Protein AF-A0A0F9EC89-F1 (afdb_monomer_lite)

Structure (mmCIF, N/CA/C/O backbone):
data_AF-A0A0F9EC89-F1
#
_entry.id   AF-A0A0F9EC89-F1
#
loop_
_atom_site.group_PDB
_atom_site.id
_atom_site.type_symbol
_atom_site.label_atom_id
_atom_site.label_alt_id
_atom_site.label_comp_id
_atom_site.label_asym_id
_atom_site.label_entity_id
_atom_site.label_seq_id
_atom_site.pdbx_PDB_ins_code
_atom_site.Cartn_x
_atom_site.Cartn_y
_atom_site.Cartn_z
_atom_site.occupancy
_atom_site.B_iso_or_equiv
_atom_site.auth_seq_id
_atom_site.auth_comp_id
_atom_site.auth_asym_id
_atom_site.auth_atom_id
_atom_site.pdbx_PDB_model_num
ATOM 1 N N . MET A 1 1 ? 6.639 6.559 6.205 1.00 92.88 1 MET A N 1
ATOM 2 C CA . MET A 1 1 ? 7.145 5.181 6.414 1.00 92.88 1 MET A CA 1
ATOM 3 C C . MET A 1 1 ? 7.849 4.674 5.158 1.00 92.88 1 MET A C 1
ATOM 5 O O . MET A 1 1 ? 7.564 5.193 4.088 1.00 92.88 1 MET A O 1
ATOM 9 N N . LYS A 1 2 ? 8.706 3.643 5.237 1.00 95.12 2 LYS A N 1
ATOM 10 C CA . LYS A 1 2 ? 9.367 3.054 4.054 1.00 95.12 2 LYS A CA 1
ATOM 11 C C . LYS A 1 2 ? 8.612 1.851 3.493 1.00 95.12 2 LYS A C 1
ATOM 13 O O . LYS A 1 2 ? 8.288 0.926 4.242 1.00 95.12 2 LYS A O 1
ATOM 18 N N . LEU A 1 3 ? 8.391 1.860 2.179 1.00 97.25 3 LEU A N 1
ATOM 19 C CA . LEU A 1 3 ? 7.767 0.760 1.438 1.00 97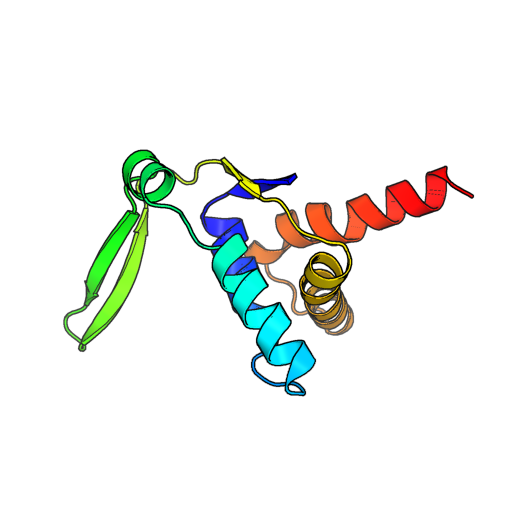.25 3 LEU A CA 1
ATOM 20 C C . LEU A 1 3 ? 8.628 0.344 0.245 1.00 97.25 3 LEU A C 1
ATOM 22 O O . LEU A 1 3 ? 9.207 1.216 -0.417 1.00 97.25 3 LEU A O 1
ATOM 26 N N . THR A 1 4 ? 8.676 -0.960 -0.031 1.00 97.25 4 THR A N 1
ATOM 27 C CA . THR A 1 4 ? 9.274 -1.526 -1.249 1.00 97.25 4 THR A CA 1
ATOM 28 C C . THR A 1 4 ? 8.390 -1.279 -2.477 1.00 97.25 4 THR A C 1
ATOM 30 O O . THR A 1 4 ? 7.236 -0.855 -2.361 1.00 97.25 4 THR A O 1
ATOM 33 N N . VAL A 1 5 ? 8.921 -1.545 -3.674 1.00 95.88 5 VAL A N 1
ATOM 34 C CA . VAL A 1 5 ? 8.140 -1.510 -4.924 1.00 95.88 5 VAL A CA 1
ATOM 35 C C . VAL A 1 5 ? 6.975 -2.501 -4.859 1.00 95.88 5 VAL A C 1
ATOM 37 O O . VAL A 1 5 ? 5.841 -2.133 -5.153 1.00 95.88 5 VAL A O 1
ATOM 40 N N . GLU A 1 6 ? 7.247 -3.727 -4.423 1.00 95.06 6 GLU A N 1
ATOM 41 C CA . GLU A 1 6 ? 6.248 -4.786 -4.280 1.00 95.06 6 GLU A CA 1
ATOM 42 C C . GLU A 1 6 ? 5.158 -4.419 -3.267 1.00 95.06 6 GLU A C 1
ATOM 44 O O . GLU A 1 6 ? 3.974 -4.494 -3.581 1.00 95.06 6 GLU A O 1
ATOM 49 N N . GLU A 1 7 ? 5.539 -3.919 -2.090 1.00 97.38 7 GLU A N 1
ATOM 50 C CA . GLU A 1 7 ? 4.584 -3.486 -1.067 1.00 97.38 7 GLU A CA 1
ATOM 51 C C . GLU A 1 7 ? 3.661 -2.377 -1.577 1.00 97.38 7 GLU A C 1
ATOM 53 O O . GLU A 1 7 ? 2.466 -2.389 -1.291 1.00 97.38 7 GLU A O 1
ATOM 58 N N . ARG A 1 8 ? 4.185 -1.424 -2.359 1.00 96.56 8 ARG A N 1
ATOM 59 C CA . ARG A 1 8 ? 3.369 -0.362 -2.967 1.00 96.56 8 ARG A CA 1
ATOM 60 C C . ARG A 1 8 ? 2.363 -0.930 -3.967 1.00 96.56 8 ARG A C 1
ATOM 62 O O . ARG A 1 8 ? 1.220 -0.482 -3.975 1.00 96.56 8 ARG A O 1
ATOM 69 N N . ILE A 1 9 ? 2.762 -1.906 -4.784 1.00 94.38 9 ILE A N 1
ATOM 70 C CA . ILE A 1 9 ? 1.865 -2.565 -5.746 1.00 94.38 9 ILE A CA 1
ATOM 71 C C . ILE A 1 9 ? 0.751 -3.304 -5.006 1.00 94.38 9 ILE A C 1
ATOM 73 O O . ILE A 1 9 ? -0.420 -3.020 -5.250 1.00 94.38 9 ILE A O 1
ATOM 77 N N . VAL A 1 10 ? 1.098 -4.160 -4.042 1.00 96.75 10 VAL A N 1
ATOM 78 C CA . VAL A 1 10 ? 0.108 -4.914 -3.257 1.00 96.75 10 VAL A CA 1
ATOM 79 C C . VAL A 1 10 ? -0.820 -3.957 -2.498 1.00 96.75 10 VAL A C 1
ATOM 81 O O . VAL A 1 10 ? -2.035 -4.147 -2.489 1.00 96.75 10 VAL A O 1
ATOM 84 N N . ALA A 1 11 ? -0.288 -2.867 -1.931 1.00 97.44 11 ALA A N 1
ATOM 85 C CA . ALA A 1 11 ? -1.101 -1.850 -1.267 1.00 97.44 11 ALA A CA 1
ATOM 86 C C . ALA A 1 11 ? -2.107 -1.200 -2.230 1.00 97.44 11 ALA A C 1
ATOM 88 O O . ALA A 1 11 ? -3.248 -0.984 -1.840 1.00 97.44 11 ALA A O 1
ATOM 89 N N . ILE A 1 12 ? -1.714 -0.915 -3.479 1.00 96.19 12 ILE A N 1
ATOM 90 C CA . ILE A 1 12 ? -2.590 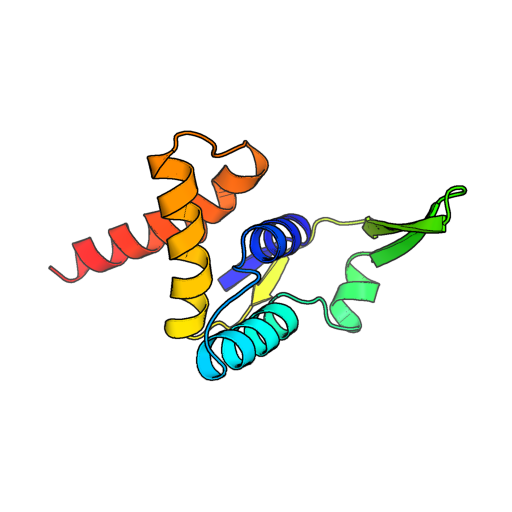-0.355 -4.525 1.00 96.19 12 ILE A CA 1
ATOM 91 C C . ILE A 1 12 ? -3.681 -1.349 -4.956 1.00 96.19 12 ILE A C 1
ATOM 93 O O . ILE A 1 12 ? -4.798 -0.921 -5.276 1.00 96.19 12 ILE A O 1
ATOM 97 N N . GLU A 1 13 ? -3.368 -2.645 -4.993 1.00 94.56 13 GLU A N 1
ATOM 98 C CA . GLU A 1 13 ? -4.281 -3.716 -5.415 1.00 94.56 13 GLU A CA 1
ATOM 99 C C . GLU A 1 13 ? -5.436 -3.931 -4.437 1.00 94.56 13 GLU A C 1
ATOM 101 O O . GLU A 1 13 ? -6.568 -4.157 -4.869 1.00 94.56 13 GLU A O 1
ATOM 106 N N . ILE A 1 14 ? -5.171 -3.801 -3.135 1.00 96.75 14 ILE A N 1
ATOM 107 C CA . ILE A 1 14 ? -6.189 -3.967 -2.089 1.00 96.75 14 ILE A CA 1
ATOM 108 C C . ILE A 1 14 ? -7.045 -2.715 -1.865 1.00 96.75 14 ILE A C 1
ATOM 110 O O . ILE A 1 14 ? -8.027 -2.775 -1.122 1.00 96.75 14 ILE A O 1
ATOM 114 N N . LEU A 1 15 ? -6.690 -1.574 -2.471 1.00 96.88 15 LEU A N 1
ATOM 115 C CA . LEU A 1 15 ? -7.467 -0.348 -2.304 1.00 96.88 15 LEU A CA 1
ATOM 116 C C . LEU A 1 15 ? -8.892 -0.520 -2.851 1.00 96.88 15 LEU A C 1
ATOM 118 O O . LEU A 1 15 ? -9.069 -1.091 -3.935 1.00 96.88 15 LEU A O 1
ATOM 122 N N . PRO A 1 16 ? -9.898 0.078 -2.187 1.00 94.62 16 PRO A N 1
ATOM 123 C CA . PRO A 1 16 ? -11.250 0.146 -2.719 1.00 94.62 16 PRO A CA 1
ATOM 124 C C . PRO A 1 16 ? -11.282 0.694 -4.153 1.00 94.62 16 PRO A C 1
ATOM 126 O O . PRO A 1 16 ? -10.520 1.594 -4.536 1.00 94.62 16 PRO A O 1
ATOM 129 N N . LYS A 1 17 ? -12.178 0.125 -4.963 1.00 93.69 17 LYS A N 1
ATOM 130 C CA . LYS A 1 17 ? -12.422 0.546 -6.353 1.00 93.69 17 LYS A CA 1
ATOM 131 C C . LYS A 1 17 ? -13.615 1.494 -6.479 1.00 93.69 17 LYS A C 1
ATOM 133 O O . LYS A 1 17 ? -13.781 2.129 -7.514 1.00 93.69 17 LYS A O 1
ATOM 138 N N . GLU A 1 18 ? -14.414 1.594 -5.425 1.00 94.38 18 GLU A N 1
ATOM 139 C CA . GLU A 1 18 ? -15.648 2.367 -5.355 1.00 94.38 18 GLU A CA 1
ATOM 140 C C . GLU A 1 18 ? -15.733 3.118 -4.023 1.00 94.38 18 GLU A C 1
ATOM 142 O O . GLU A 1 18 ? -15.033 2.795 -3.061 1.00 94.38 18 GLU A O 1
ATOM 147 N N . GLY A 1 19 ? -16.565 4.153 -3.991 1.00 94.25 19 GLY A N 1
ATOM 148 C CA . GLY A 1 19 ? -16.759 5.027 -2.842 1.00 94.25 19 GLY A CA 1
ATOM 149 C C . GLY A 1 19 ? -17.509 6.290 -3.251 1.00 94.25 19 GLY A C 1
ATOM 150 O O . GLY A 1 19 ? -17.784 6.507 -4.434 1.00 94.25 19 GLY A O 1
ATOM 151 N N . ASP A 1 20 ? -17.835 7.136 -2.277 1.00 97.56 20 ASP A N 1
ATOM 152 C CA . ASP A 1 20 ? -18.358 8.468 -2.573 1.00 97.56 20 ASP A CA 1
ATOM 153 C C . ASP A 1 20 ? -17.284 9.374 -3.211 1.00 97.56 20 ASP A C 1
ATOM 155 O O . ASP A 1 20 ? -16.102 9.031 -3.302 1.00 97.56 20 ASP A O 1
ATOM 159 N N . PHE A 1 21 ? -17.691 10.556 -3.681 1.00 97.38 21 PHE A N 1
ATOM 160 C CA . PHE A 1 21 ? -16.783 11.481 -4.366 1.00 97.38 21 PHE A CA 1
ATOM 161 C C . PHE A 1 21 ? -15.557 11.859 -3.518 1.00 97.38 21 PHE A C 1
ATOM 163 O O . PHE A 1 21 ? -14.447 11.961 -4.047 1.00 97.38 21 PHE A O 1
ATOM 170 N N . LEU A 1 22 ? -15.744 12.055 -2.209 1.00 96.06 22 LEU A N 1
ATOM 171 C CA . LEU A 1 22 ? -14.654 12.407 -1.303 1.00 96.06 22 LEU A CA 1
ATOM 172 C C . LEU A 1 22 ? -13.661 11.247 -1.177 1.00 96.06 22 LEU A C 1
ATOM 174 O O . LEU A 1 22 ? -12.460 11.446 -1.355 1.00 96.06 22 LEU A O 1
ATOM 178 N N . THR A 1 23 ? -14.164 10.034 -0.964 1.00 94.88 23 THR A N 1
ATOM 179 C CA . THR A 1 23 ? -13.375 8.801 -0.883 1.00 94.88 23 THR A CA 1
ATOM 180 C C . THR A 1 23 ? -12.584 8.572 -2.166 1.00 94.88 23 THR A C 1
ATOM 182 O O . THR A 1 23 ? -11.380 8.333 -2.112 1.00 94.88 23 THR A O 1
ATOM 185 N N . LEU A 1 24 ? -13.214 8.720 -3.335 1.00 97.00 24 LEU A N 1
ATOM 186 C CA . LEU A 1 24 ? -12.541 8.582 -4.629 1.00 97.00 24 LEU A CA 1
ATOM 187 C C . LEU A 1 24 ? -11.431 9.625 -4.827 1.00 97.00 24 LEU A C 1
ATOM 189 O O . LEU A 1 24 ? -10.386 9.307 -5.400 1.00 97.00 24 LEU A O 1
ATOM 193 N N . LYS A 1 25 ? -11.610 10.853 -4.323 1.00 96.88 25 LYS A N 1
ATOM 194 C CA . LYS A 1 25 ? -10.564 11.882 -4.360 1.00 96.88 25 LYS A CA 1
ATOM 195 C C . LYS A 1 25 ? -9.366 11.495 -3.487 1.00 96.88 25 LYS A C 1
ATOM 197 O O . LYS A 1 25 ? -8.236 11.578 -3.964 1.00 96.88 25 LYS A O 1
ATOM 202 N N . ILE A 1 26 ? -9.607 11.016 -2.265 1.00 96.38 26 ILE A N 1
ATOM 203 C CA . ILE A 1 26 ? -8.540 10.556 -1.359 1.00 96.38 26 ILE A CA 1
ATOM 204 C C . ILE A 1 26 ? -7.836 9.326 -1.947 1.00 96.38 26 ILE A C 1
ATOM 206 O O . ILE A 1 26 ? -6.608 9.269 -1.951 1.00 96.38 26 ILE A O 1
ATOM 210 N N . LEU A 1 27 ? -8.583 8.374 -2.520 1.00 96.69 27 LEU A N 1
ATOM 211 C CA . LEU A 1 27 ? -8.026 7.198 -3.197 1.00 96.69 27 LEU A CA 1
ATOM 212 C C . LEU A 1 27 ? -7.123 7.581 -4.369 1.00 96.69 27 LEU A C 1
ATOM 214 O O . LEU A 1 27 ? -6.081 6.957 -4.558 1.00 96.69 27 LEU A O 1
ATOM 218 N N . ARG A 1 28 ? -7.487 8.607 -5.149 1.00 96.06 28 ARG A N 1
ATOM 219 C CA . ARG A 1 28 ? -6.627 9.115 -6.225 1.00 96.06 28 ARG A CA 1
ATOM 220 C C . ARG A 1 28 ? -5.302 9.632 -5.668 1.00 96.06 28 ARG A C 1
ATOM 222 O O . ARG A 1 28 ? -4.250 9.214 -6.138 1.00 96.06 28 ARG A O 1
ATOM 229 N N . GLU A 1 29 ? -5.350 10.473 -4.639 1.00 96.19 29 GLU A N 1
ATOM 230 C CA . GLU A 1 29 ? -4.138 10.997 -4.001 1.00 96.19 29 GLU A CA 1
ATOM 231 C C . GLU A 1 29 ? -3.297 9.897 -3.338 1.00 96.19 29 GLU A C 1
ATOM 233 O O . GLU A 1 29 ? -2.072 9.973 -3.323 1.00 96.19 29 GLU A O 1
ATOM 238 N N . LEU A 1 30 ? -3.940 8.868 -2.783 1.00 97.44 30 LEU A N 1
ATOM 239 C CA . LEU A 1 30 ? -3.262 7.712 -2.209 1.00 97.44 30 LEU A CA 1
ATOM 240 C C . LEU A 1 30 ? -2.540 6.895 -3.286 1.00 97.44 30 LEU A C 1
ATOM 242 O O . LEU A 1 30 ? -1.379 6.539 -3.105 1.00 97.44 30 LEU A O 1
ATOM 246 N N . ARG A 1 31 ? -3.189 6.642 -4.429 1.00 95.88 31 ARG A N 1
ATOM 247 C CA . ARG A 1 31 ? -2.561 5.967 -5.577 1.00 95.88 31 ARG A CA 1
ATOM 248 C C . ARG A 1 31 ? -1.381 6.769 -6.124 1.00 95.88 31 ARG A C 1
ATOM 250 O O . ARG A 1 31 ? -0.366 6.177 -6.472 1.00 95.88 31 ARG A O 1
ATOM 257 N N . GLU A 1 32 ? -1.489 8.095 -6.167 1.00 94.69 32 GLU A N 1
ATOM 258 C CA . GLU A 1 32 ? -0.381 8.977 -6.551 1.00 94.69 32 GLU A CA 1
ATOM 259 C C . GLU A 1 32 ? 0.777 8.913 -5.545 1.00 94.69 32 GLU A C 1
ATOM 261 O O . GLU A 1 32 ? 1.927 8.796 -5.958 1.00 94.69 32 GLU A O 1
ATOM 266 N N . ALA A 1 33 ? 0.483 8.917 -4.240 1.00 95.62 33 ALA A N 1
ATOM 267 C CA . ALA A 1 33 ? 1.492 8.840 -3.182 1.00 95.62 33 ALA A CA 1
ATOM 268 C C . ALA A 1 33 ? 2.205 7.477 -3.117 1.00 95.62 33 ALA A C 1
ATOM 270 O O . ALA A 1 33 ? 3.400 7.421 -2.836 1.00 95.62 33 ALA A O 1
ATOM 271 N N . LEU A 1 34 ? 1.485 6.380 -3.374 1.00 96.12 34 LEU A N 1
ATOM 272 C CA . LEU A 1 34 ? 2.059 5.032 -3.480 1.00 96.12 34 LEU A CA 1
ATOM 273 C C . LEU A 1 34 ? 2.789 4.818 -4.813 1.00 96.12 34 LEU A C 1
ATOM 275 O O . LEU A 1 34 ? 3.650 3.945 -4.912 1.00 96.12 34 LEU A O 1
ATOM 279 N N . GLY A 1 35 ? 2.462 5.609 -5.835 1.00 93.00 35 GLY A N 1
ATOM 280 C CA . GLY A 1 35 ? 3.132 5.584 -7.126 1.00 93.00 35 GLY A CA 1
ATOM 281 C C . GLY A 1 35 ? 4.626 5.900 -7.022 1.00 93.00 35 GLY A C 1
ATOM 282 O O . GLY A 1 35 ? 5.097 6.564 -6.102 1.00 93.00 35 GLY A O 1
ATOM 283 N N . LEU A 1 36 ? 5.392 5.407 -7.995 1.00 93.00 36 LEU A N 1
ATOM 284 C CA . LEU A 1 36 ? 6.826 5.678 -8.083 1.00 93.00 36 LEU A CA 1
ATOM 285 C C . LEU A 1 36 ? 7.073 6.987 -8.842 1.00 93.00 36 LEU A C 1
ATOM 287 O O . LEU A 1 36 ? 6.566 7.176 -9.956 1.00 93.00 36 LEU A O 1
ATOM 291 N N . ASN A 1 37 ? 7.889 7.873 -8.278 1.00 92.94 37 ASN A N 1
ATOM 292 C CA . ASN A 1 37 ? 8.341 9.084 -8.962 1.00 92.94 37 ASN A CA 1
ATOM 293 C C . ASN A 1 37 ? 9.438 8.773 -10.004 1.00 92.94 37 ASN A C 1
ATOM 295 O O . ASN A 1 37 ? 9.915 7.645 -10.119 1.00 92.94 37 ASN A O 1
ATOM 299 N N . GLU A 1 38 ? 9.849 9.760 -10.807 1.00 92.88 38 GLU A N 1
ATOM 300 C CA . GLU A 1 38 ? 10.823 9.533 -11.888 1.00 92.88 38 GLU A CA 1
ATOM 301 C C . GLU A 1 38 ? 12.199 9.064 -11.380 1.00 92.88 38 GLU A C 1
ATOM 303 O O . GLU A 1 38 ? 12.832 8.206 -12.000 1.00 92.88 38 GLU A O 1
ATOM 308 N N . GLN A 1 39 ? 12.654 9.591 -10.242 1.00 93.88 39 GLN A N 1
ATOM 309 C CA . GLN A 1 39 ? 13.930 9.199 -9.646 1.00 93.88 39 GLN A CA 1
ATOM 310 C C . GLN A 1 39 ? 13.875 7.752 -9.149 1.00 93.88 39 GLN A C 1
ATOM 312 O O . GLN A 1 39 ? 14.790 6.978 -9.422 1.00 93.88 39 GLN A O 1
ATOM 317 N N . GLU A 1 40 ? 12.785 7.367 -8.484 1.00 94.69 40 GLU A N 1
ATOM 318 C CA . GLU A 1 40 ? 12.528 5.992 -8.047 1.00 94.69 40 GLU A CA 1
ATOM 319 C C . GLU A 1 40 ? 12.431 5.040 -9.242 1.00 94.69 40 GLU A C 1
ATOM 321 O O . GLU A 1 40 ? 13.070 3.991 -9.238 1.00 94.69 40 GLU A O 1
ATOM 326 N N . LYS A 1 41 ? 11.715 5.428 -10.307 1.00 94.06 41 LYS A N 1
ATOM 327 C CA . LYS A 1 41 ? 11.598 4.621 -11.530 1.00 94.06 41 LYS A CA 1
ATOM 328 C C . LYS A 1 41 ? 12.960 4.300 -12.139 1.00 94.06 41 LYS A C 1
ATOM 330 O O . LYS A 1 41 ? 13.213 3.148 -12.482 1.00 94.06 41 LYS A O 1
ATOM 335 N N . LYS A 1 42 ? 13.848 5.296 -12.233 1.00 94.62 42 LYS A N 1
ATOM 336 C CA . LYS A 1 42 ? 15.227 5.105 -12.713 1.00 94.62 42 LYS A CA 1
ATOM 337 C C . LYS A 1 42 ? 16.045 4.253 -11.743 1.00 94.62 42 LYS A C 1
ATOM 339 O O . LYS A 1 42 ? 16.708 3.319 -12.175 1.00 94.62 42 LYS A O 1
ATOM 344 N N . LYS A 1 43 ? 15.971 4.550 -10.442 1.00 95.56 43 LYS A N 1
ATOM 345 C CA . LYS A 1 43 ? 16.724 3.855 -9.387 1.00 95.56 43 LYS A CA 1
ATOM 346 C C . LYS A 1 43 ? 16.381 2.367 -9.294 1.00 95.56 43 LYS A C 1
ATOM 348 O O . LYS A 1 43 ? 17.267 1.561 -9.043 1.00 95.56 43 LYS A O 1
ATOM 353 N N . PHE A 1 44 ? 15.110 2.015 -9.463 1.00 96.19 44 PHE A N 1
ATOM 354 C CA . PHE A 1 44 ? 14.616 0.644 -9.317 1.00 96.19 44 PHE A CA 1
ATOM 355 C C . PHE A 1 44 ? 14.502 -0.106 -10.651 1.00 96.19 44 PHE A C 1
ATOM 357 O O . PHE A 1 44 ? 14.087 -1.264 -10.673 1.00 96.19 44 PHE A O 1
ATOM 364 N N . GLY A 1 45 ? 14.878 0.538 -11.762 1.00 95.38 45 GLY A N 1
ATOM 365 C CA . GLY A 1 45 ? 14.836 -0.067 -13.092 1.00 95.38 45 GLY A CA 1
ATOM 366 C C . GLY A 1 45 ? 13.417 -0.417 -13.541 1.00 95.38 45 GLY A C 1
ATOM 367 O O . GLY A 1 45 ? 13.210 -1.470 -14.136 1.00 95.38 45 GLY A O 1
ATOM 368 N N . ILE A 1 46 ? 12.433 0.437 -13.232 1.00 93.69 46 ILE A N 1
ATOM 369 C CA . ILE A 1 46 ? 11.027 0.193 -13.576 1.00 93.69 46 ILE A CA 1
ATOM 370 C C . ILE A 1 46 ? 10.844 0.241 -15.091 1.00 93.69 46 ILE A C 1
ATOM 372 O O . ILE A 1 46 ? 11.103 1.265 -15.728 1.00 93.69 46 ILE A O 1
ATOM 376 N N . LYS A 1 47 ? 10.344 -0.854 -15.663 1.00 91.69 47 LYS A N 1
ATOM 377 C CA . LYS A 1 47 ? 10.074 -1.001 -17.095 1.00 91.69 47 LYS A CA 1
ATOM 378 C C . LYS A 1 47 ? 8.674 -1.549 -17.309 1.00 91.69 47 LYS A C 1
ATOM 380 O O . LYS A 1 47 ? 8.279 -2.521 -16.669 1.00 91.69 47 LYS A O 1
ATOM 385 N N . VAL A 1 48 ? 7.955 -0.948 -18.251 1.00 87.62 48 VAL A N 1
ATOM 386 C CA . VAL A 1 48 ? 6.693 -1.493 -18.754 1.00 87.62 48 VAL A CA 1
ATOM 387 C C . VAL A 1 48 ? 7.029 -2.493 -19.854 1.00 87.62 48 VAL A C 1
ATOM 389 O O . VAL A 1 48 ? 7.644 -2.128 -20.856 1.00 87.62 48 VAL A O 1
ATOM 392 N N . VAL A 1 49 ? 6.661 -3.753 -19.656 1.00 88.25 49 VAL A N 1
ATOM 393 C CA . VAL A 1 49 ? 6.894 -4.840 -20.607 1.00 88.25 49 VAL A CA 1
ATOM 394 C C . VAL A 1 49 ? 5.581 -5.120 -21.320 1.00 88.25 49 VAL A C 1
ATOM 396 O O . VAL A 1 49 ? 4.632 -5.626 -20.724 1.00 88.25 49 VAL A O 1
ATOM 399 N N . SER A 1 50 ? 5.506 -4.761 -22.601 1.00 86.25 50 SER A N 1
ATOM 400 C CA . SER A 1 50 ? 4.349 -5.098 -23.428 1.00 86.25 50 SER A CA 1
ATOM 401 C C . SER A 1 50 ? 4.361 -6.590 -23.752 1.00 86.25 50 SER A C 1
ATOM 403 O O . SER A 1 50 ? 5.315 -7.114 -24.329 1.00 86.25 50 SER A O 1
ATOM 405 N N . GLN A 1 51 ? 3.284 -7.269 -23.390 1.00 83.62 51 GLN A N 1
ATOM 406 C CA . GLN A 1 51 ? 3.039 -8.672 -23.678 1.00 83.62 51 GLN A CA 1
ATOM 407 C C . GLN A 1 51 ? 2.447 -8.827 -25.090 1.00 83.62 51 GLN A C 1
ATOM 409 O O . GLN A 1 51 ? 1.778 -7.936 -25.620 1.00 83.62 51 GLN A O 1
ATOM 414 N N . ARG A 1 52 ? 2.661 -9.990 -25.721 1.00 81.56 52 ARG A N 1
ATOM 415 C CA . ARG A 1 52 ? 2.168 -10.276 -27.091 1.00 81.56 52 ARG A CA 1
A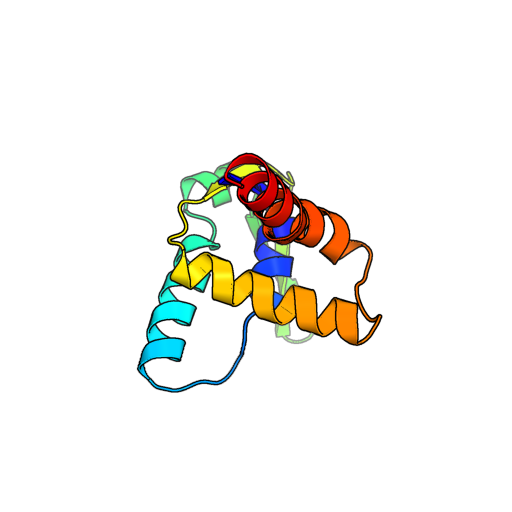TOM 416 C C . ARG A 1 52 ? 0.638 -10.283 -27.212 1.00 81.56 52 ARG A C 1
ATOM 418 O O . ARG A 1 52 ? 0.117 -10.144 -28.311 1.00 81.56 52 ARG A O 1
ATOM 425 N N . ASN A 1 53 ? -0.068 -10.455 -26.100 1.00 86.38 53 ASN A N 1
ATOM 426 C CA . ASN A 1 53 ? -1.530 -10.427 -25.996 1.00 86.38 53 ASN A CA 1
ATOM 427 C C . ASN A 1 53 ? -2.102 -8.995 -25.859 1.00 86.38 53 ASN A C 1
ATOM 429 O O . ASN A 1 53 ? -3.303 -8.847 -25.653 1.00 86.38 53 ASN A O 1
ATOM 433 N N . GLY A 1 54 ? -1.262 -7.955 -25.934 1.00 82.69 54 GLY A N 1
ATOM 434 C CA . GLY A 1 54 ? -1.676 -6.561 -25.770 1.00 82.69 54 GLY A CA 1
ATOM 435 C C . GLY A 1 54 ? -1.801 -6.095 -24.316 1.00 82.69 54 GLY A C 1
ATOM 436 O O . GLY A 1 54 ? -2.199 -4.953 -24.096 1.00 82.69 54 GLY A O 1
ATOM 437 N N . THR A 1 55 ? -1.457 -6.927 -23.326 1.00 84.12 55 THR A N 1
ATOM 438 C CA . THR A 1 55 ? -1.345 -6.486 -21.928 1.00 84.12 55 THR A CA 1
ATOM 439 C C . THR A 1 55 ? 0.025 -5.865 -21.664 1.00 84.12 55 THR A C 1
ATOM 441 O O . THR A 1 55 ? 0.967 -6.022 -22.442 1.00 84.12 55 THR A O 1
ATOM 444 N N . ALA A 1 56 ? 0.140 -5.110 -20.578 1.00 83.19 56 ALA A N 1
ATOM 445 C CA . ALA A 1 56 ? 1.391 -4.504 -20.155 1.00 83.19 56 ALA A CA 1
ATOM 446 C C . ALA A 1 56 ? 1.643 -4.870 -18.696 1.00 83.19 56 ALA A C 1
ATOM 448 O O . ALA A 1 56 ? 0.796 -4.598 -17.848 1.00 83.19 56 ALA A O 1
ATOM 449 N N . ASP A 1 57 ? 2.808 -5.450 -18.430 1.00 85.00 57 ASP A N 1
ATOM 450 C CA . ASP A 1 57 ? 3.255 -5.753 -17.075 1.00 85.00 57 ASP A CA 1
ATOM 451 C C . ASP A 1 57 ? 4.285 -4.723 -16.624 1.00 85.00 57 ASP A C 1
ATOM 453 O O . ASP A 1 57 ? 4.999 -4.121 -17.432 1.00 85.00 57 ASP A O 1
ATOM 457 N N . ILE A 1 58 ? 4.378 -4.524 -15.314 1.00 84.81 58 ILE A N 1
ATOM 458 C CA . ILE A 1 58 ? 5.427 -3.707 -14.712 1.00 84.81 58 ILE A CA 1
ATOM 459 C C . ILE A 1 58 ? 6.499 -4.658 -14.193 1.00 84.81 58 ILE A C 1
ATOM 461 O O . ILE A 1 58 ? 6.223 -5.528 -13.376 1.00 84.81 58 ILE A O 1
ATOM 465 N N . SER A 1 59 ? 7.728 -4.471 -14.662 1.00 90.25 59 SER A N 1
ATOM 466 C CA . SER A 1 59 ? 8.913 -5.166 -14.159 1.00 90.25 59 SER A CA 1
ATOM 467 C C . SER A 1 59 ? 9.844 -4.178 -13.464 1.00 90.25 59 SER A C 1
ATOM 469 O O . SER A 1 59 ? 9.877 -2.994 -13.815 1.00 90.25 59 SER A O 1
ATOM 471 N N . TRP A 1 60 ? 10.601 -4.660 -12.484 1.00 94.19 60 TRP A N 1
ATOM 472 C CA . TRP A 1 60 ? 11.611 -3.888 -11.767 1.00 94.19 60 TRP A CA 1
ATOM 473 C C . TRP A 1 60 ? 12.878 -4.718 -11.582 1.00 94.19 60 TRP A C 1
ATOM 475 O O . TRP A 1 60 ? 12.817 -5.936 -11.435 1.00 94.19 60 TRP A O 1
ATOM 485 N N . GLU A 1 61 ? 14.032 -4.055 -11.601 1.00 94.50 61 GLU A N 1
ATOM 486 C CA . GLU A 1 61 ? 15.336 -4.704 -11.408 1.00 94.50 61 GLU A CA 1
ATOM 487 C C . GLU A 1 61 ? 15.679 -4.833 -9.921 1.00 94.50 61 GLU A C 1
ATOM 489 O O . GLU A 1 61 ? 16.300 -5.806 -9.499 1.00 94.50 61 GLU A O 1
ATOM 494 N N . VAL A 1 62 ? 15.255 -3.856 -9.114 1.00 94.88 62 VAL A N 1
ATOM 495 C CA . VAL A 1 62 ? 15.530 -3.806 -7.675 1.00 94.88 62 VAL A CA 1
ATOM 496 C C . VAL A 1 62 ? 14.233 -3.543 -6.922 1.00 94.88 62 VAL A C 1
ATOM 498 O O . VAL A 1 62 ? 13.596 -2.512 -7.127 1.00 94.88 62 VAL A O 1
ATOM 501 N N . ASN A 1 63 ? 13.864 -4.440 -6.001 1.00 94.31 63 ASN A N 1
ATOM 502 C CA . ASN A 1 63 ? 12.734 -4.242 -5.084 1.00 94.31 63 ASN A CA 1
ATOM 503 C C . ASN A 1 63 ? 13.130 -3.300 -3.930 1.00 94.31 63 ASN A C 1
ATOM 505 O O . ASN A 1 63 ? 13.207 -3.695 -2.770 1.00 94.31 63 ASN A O 1
ATOM 509 N N . GLY A 1 64 ? 13.508 -2.067 -4.271 1.00 93.69 64 GLY A N 1
ATOM 510 C CA . GLY A 1 64 ? 14.064 -1.113 -3.316 1.00 93.69 64 GLY A CA 1
ATOM 511 C C . GLY A 1 64 ? 13.000 -0.407 -2.481 1.00 93.69 64 GLY A C 1
ATOM 512 O O . GLY A 1 64 ? 11.860 -0.250 -2.908 1.00 93.69 64 GLY A O 1
ATOM 513 N N . GLU A 1 65 ? 13.400 0.063 -1.300 1.00 95.06 65 GLU A N 1
ATOM 514 C CA . GLU A 1 65 ? 12.544 0.843 -0.406 1.00 95.06 65 GLU A CA 1
ATOM 515 C C . GLU A 1 65 ? 12.714 2.351 -0.599 1.00 95.06 65 GLU A C 1
ATOM 517 O O . GLU A 1 65 ? 13.823 2.859 -0.821 1.00 95.06 65 GLU A O 1
AT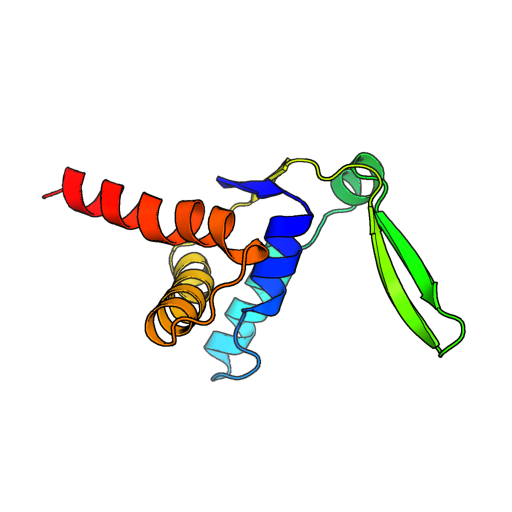OM 522 N N . ALA A 1 66 ? 11.614 3.083 -0.435 1.00 94.88 66 ALA A N 1
ATOM 523 C CA . ALA A 1 66 ? 11.629 4.535 -0.337 1.00 94.88 66 ALA A CA 1
ATOM 524 C C . ALA A 1 66 ? 10.514 5.062 0.574 1.00 94.88 66 ALA A C 1
ATOM 526 O O . ALA A 1 66 ? 9.499 4.395 0.798 1.00 94.88 66 ALA A O 1
ATOM 527 N N . GLU A 1 67 ? 10.744 6.259 1.114 1.00 94.75 67 GLU A N 1
ATOM 528 C CA . GLU A 1 67 ? 9.842 6.927 2.050 1.00 94.75 67 GLU A CA 1
ATOM 529 C C . GLU A 1 67 ? 8.533 7.323 1.356 1.00 94.75 67 GLU A C 1
ATOM 531 O O . GLU A 1 67 ? 8.544 7.954 0.302 1.00 94.75 67 GLU A O 1
ATOM 536 N N . VAL A 1 68 ? 7.412 6.973 1.980 1.00 94.94 68 VAL A N 1
ATOM 537 C CA . VAL A 1 68 ? 6.058 7.353 1.584 1.00 94.94 68 VAL A CA 1
ATOM 538 C C . VAL A 1 68 ? 5.422 8.123 2.734 1.00 94.94 68 VAL A C 1
ATOM 540 O O . VAL A 1 68 ? 5.376 7.650 3.877 1.00 94.94 68 VAL A O 1
ATOM 543 N N . LEU A 1 69 ? 4.939 9.323 2.420 1.00 93.38 69 LEU A N 1
ATOM 544 C CA . LEU A 1 69 ? 4.256 10.204 3.359 1.00 93.38 69 LEU A CA 1
ATOM 545 C C . LEU A 1 69 ? 2.749 10.038 3.181 1.00 93.38 69 LEU A C 1
ATOM 547 O O . LEU A 1 69 ? 2.187 10.455 2.170 1.00 93.38 69 LEU A O 1
ATOM 551 N N . LEU A 1 70 ? 2.108 9.413 4.166 1.00 94.81 70 LEU A N 1
ATOM 552 C CA . LEU A 1 70 ? 0.668 9.183 4.190 1.00 94.81 70 LEU A CA 1
ATOM 553 C C . LEU A 1 70 ? 0.070 9.862 5.418 1.00 94.81 70 LEU A C 1
ATOM 555 O O . LEU A 1 70 ? 0.627 9.796 6.512 1.00 94.81 70 LEU A O 1
ATOM 559 N N . THR A 1 71 ? -1.061 10.521 5.211 1.00 95.12 71 THR A N 1
ATOM 560 C CA . THR A 1 71 ? -1.908 11.075 6.266 1.00 95.12 71 THR A CA 1
ATOM 561 C C . THR A 1 71 ? -2.756 9.967 6.902 1.00 95.12 71 THR A C 1
ATOM 563 O O . THR A 1 71 ? -2.897 8.885 6.332 1.00 95.12 71 THR A O 1
ATOM 566 N N . GLU A 1 72 ? -3.317 10.203 8.090 1.00 93.81 72 GLU A N 1
ATOM 567 C CA . GLU A 1 72 ? -4.039 9.158 8.841 1.00 93.81 72 GLU A CA 1
ATOM 568 C C . GLU A 1 72 ? -5.288 8.636 8.106 1.00 93.81 72 GLU A C 1
ATOM 570 O O . GLU A 1 72 ? -5.561 7.439 8.118 1.00 93.81 72 GLU A O 1
ATOM 575 N N . ASP A 1 73 ? -5.997 9.504 7.383 1.00 92.69 73 ASP A N 1
ATOM 576 C CA . ASP A 1 73 ? -7.116 9.129 6.508 1.00 92.69 73 ASP A CA 1
ATOM 577 C C . ASP A 1 73 ? -6.680 8.174 5.381 1.00 92.69 73 ASP A C 1
ATOM 579 O O . ASP A 1 73 ? -7.346 7.176 5.106 1.00 92.69 73 ASP A O 1
ATOM 583 N N . LYS A 1 74 ? -5.520 8.429 4.768 1.00 95.50 74 LYS A N 1
ATOM 584 C CA . LYS A 1 74 ? -4.919 7.563 3.744 1.00 95.50 74 LYS A CA 1
ATOM 585 C C . LYS A 1 74 ? -4.470 6.223 4.317 1.00 95.50 74 LYS A C 1
ATOM 587 O O . LYS A 1 74 ? -4.637 5.196 3.662 1.00 95.50 74 LYS A O 1
ATOM 592 N N . LEU A 1 75 ? -3.915 6.225 5.529 1.00 95.94 75 LEU A N 1
ATOM 593 C CA . LEU A 1 75 ? -3.520 5.000 6.222 1.00 95.94 75 LEU A CA 1
ATOM 594 C C . LEU A 1 75 ? -4.737 4.114 6.506 1.00 95.94 75 LEU A C 1
ATOM 596 O O . LEU A 1 75 ? -4.674 2.905 6.280 1.00 95.94 75 LEU A O 1
ATOM 600 N N . GLU A 1 76 ? -5.861 4.692 6.928 1.00 95.31 76 GLU A N 1
ATOM 601 C CA . GLU A 1 76 ? -7.062 3.910 7.224 1.00 95.31 76 GLU A CA 1
ATOM 602 C C . GLU A 1 76 ? -7.660 3.245 5.972 1.00 95.31 76 GLU A C 1
ATOM 604 O O . GLU A 1 76 ? -8.103 2.097 6.041 1.00 95.31 76 GLU A O 1
ATOM 609 N N . LEU A 1 77 ? -7.557 3.883 4.799 1.00 96.19 77 LEU A N 1
ATOM 610 C CA . LEU A 1 77 ? -7.953 3.279 3.516 1.00 96.19 77 LEU A CA 1
ATOM 611 C C . LEU A 1 77 ? -7.116 2.050 3.115 1.00 96.19 77 LEU A C 1
ATOM 613 O O . LEU A 1 77 ? -7.560 1.275 2.269 1.00 96.19 77 LEU A O 1
ATOM 617 N N . 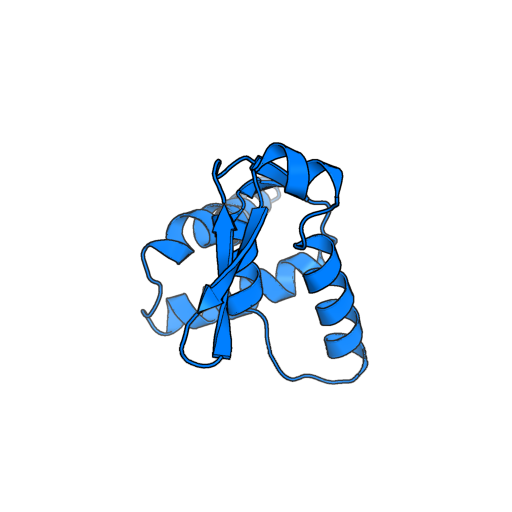ILE A 1 78 ? -5.940 1.848 3.720 1.00 97.31 78 ILE A N 1
ATOM 618 C CA . ILE A 1 78 ? -5.114 0.638 3.564 1.00 97.31 78 ILE A CA 1
ATOM 619 C C . ILE A 1 78 ? -5.431 -0.377 4.672 1.00 97.31 78 ILE A C 1
ATOM 621 O O . ILE A 1 78 ? -5.536 -1.578 4.417 1.00 97.31 78 ILE A O 1
ATOM 625 N N . ARG A 1 79 ? -5.613 0.079 5.917 1.00 97.69 79 ARG A N 1
ATOM 626 C CA . ARG A 1 79 ? -5.874 -0.809 7.064 1.00 97.69 79 ARG A CA 1
ATOM 627 C C . ARG A 1 79 ? -7.222 -1.513 6.968 1.00 97.69 79 ARG A C 1
ATOM 629 O O . ARG A 1 79 ? -7.304 -2.693 7.299 1.00 97.69 79 ARG A O 1
ATOM 636 N N . LEU A 1 80 ? -8.268 -0.813 6.529 1.00 96.38 80 LEU A N 1
ATOM 637 C CA . LEU A 1 80 ? -9.612 -1.379 6.402 1.00 96.38 80 LEU A CA 1
ATOM 638 C C . LEU A 1 80 ? -9.651 -2.621 5.496 1.00 96.38 80 LEU A C 1
ATOM 640 O O . LEU A 1 80 ? -10.106 -3.663 5.975 1.00 96.38 80 LEU A O 1
ATOM 644 N N . PRO A 1 81 ? -9.150 -2.585 4.243 1.00 97.12 81 PRO A N 1
ATOM 645 C CA . PRO A 1 81 ? -9.126 -3.778 3.406 1.00 97.12 81 PRO A CA 1
ATOM 646 C C . PRO A 1 81 ? -8.224 -4.879 3.980 1.00 97.12 81 PRO A C 1
ATOM 648 O O . PRO A 1 81 ? -8.635 -6.034 3.969 1.00 97.12 81 PRO A O 1
ATOM 651 N N . LEU A 1 82 ? -7.064 -4.560 4.572 1.00 98.06 82 LEU A N 1
ATOM 652 C CA . LEU A 1 82 ? -6.210 -5.569 5.225 1.00 98.06 82 LEU A CA 1
ATOM 653 C C . LEU A 1 82 ? -6.931 -6.304 6.366 1.00 98.06 82 LEU A C 1
ATOM 655 O O . LEU A 1 82 ? -6.891 -7.531 6.435 1.00 98.06 82 LEU A O 1
ATOM 659 N N . ARG A 1 83 ? -7.636 -5.572 7.237 1.00 98.06 83 ARG A N 1
ATOM 660 C CA . ARG A 1 83 ? -8.452 -6.165 8.309 1.00 98.06 83 ARG A CA 1
ATOM 661 C C . ARG A 1 83 ? -9.610 -6.988 7.750 1.00 98.06 83 ARG A C 1
ATOM 663 O O . ARG A 1 83 ? -9.934 -8.032 8.307 1.00 98.06 83 ARG A O 1
ATOM 670 N N . ALA A 1 84 ? -10.230 -6.543 6.657 1.00 97.62 84 ALA A N 1
ATOM 671 C CA . ALA A 1 84 ? -11.302 -7.287 6.004 1.00 97.62 84 ALA A CA 1
ATOM 672 C C . ALA A 1 84 ? -10.802 -8.601 5.380 1.00 97.62 84 ALA A C 1
ATOM 674 O O . ALA A 1 84 ? -11.493 -9.615 5.485 1.00 97.62 84 ALA A O 1
ATOM 675 N N . LEU A 1 85 ? -9.616 -8.600 4.761 1.00 97.88 85 LEU A N 1
ATOM 676 C CA . LEU A 1 85 ? -8.968 -9.801 4.222 1.00 97.88 85 LEU A CA 1
ATOM 677 C C . LEU A 1 85 ? -8.587 -10.782 5.341 1.00 97.88 85 LEU A C 1
ATOM 679 O O . LEU A 1 85 ? -8.823 -11.982 5.200 1.00 97.88 85 LEU A O 1
ATOM 683 N N . GLU A 1 86 ? -8.069 -10.281 6.466 1.00 98.06 86 GLU A N 1
ATOM 684 C CA . GLU A 1 86 ? -7.773 -11.105 7.647 1.00 98.06 86 GLU A CA 1
ATOM 685 C C . GLU A 1 86 ? -9.044 -11.693 8.267 1.00 98.06 86 GLU A C 1
ATOM 687 O O . GLU A 1 86 ? -9.119 -12.892 8.525 1.00 98.06 86 GLU A O 1
ATOM 692 N N . GLY A 1 87 ? -10.093 -10.880 8.431 1.00 97.75 87 GLY A N 1
ATOM 693 C CA . GLY A 1 87 ? -11.390 -11.344 8.932 1.00 97.75 87 GLY A CA 1
ATOM 694 C C . GLY A 1 87 ? -12.006 -12.450 8.066 1.00 97.75 87 GLY A C 1
ATOM 695 O O . GLY A 1 87 ? -12.724 -13.310 8.576 1.00 97.75 87 GLY A O 1
ATOM 696 N N . GLN A 1 88 ? -11.682 -12.463 6.772 1.00 98.00 88 GLN A N 1
ATOM 697 C CA . GLN A 1 88 ? -12.072 -13.498 5.812 1.00 98.00 88 GLN A CA 1
ATOM 698 C C . GLN A 1 88 ? -11.065 -14.657 5.702 1.00 98.00 88 GLN A C 1
ATOM 700 O O . GLN A 1 88 ? -11.365 -15.645 5.036 1.00 98.00 88 GLN A O 1
ATOM 705 N N . LYS A 1 89 ? -9.898 -14.573 6.356 1.00 97.44 89 LYS A N 1
ATOM 706 C CA . LYS A 1 89 ? -8.785 -15.537 6.273 1.00 97.44 89 LYS A CA 1
ATOM 707 C C . LYS A 1 89 ? -8.268 -15.767 4.849 1.00 97.44 89 LYS A C 1
ATOM 709 O O . LYS A 1 89 ? -7.932 -16.890 4.478 1.00 97.44 89 LYS A O 1
ATOM 714 N N . ILE A 1 90 ? -8.209 -14.698 4.057 1.00 97.94 90 ILE A N 1
ATOM 715 C CA . ILE A 1 90 ? -7.735 -14.719 2.662 1.00 97.94 90 ILE A CA 1
ATOM 716 C C . ILE A 1 90 ? -6.496 -13.842 2.442 1.00 97.94 90 ILE A C 1
ATOM 718 O O . ILE A 1 90 ? -6.172 -13.506 1.304 1.00 97.94 90 ILE A O 1
ATOM 722 N N . LEU A 1 91 ? -5.788 -13.469 3.516 1.00 97.69 91 LEU A N 1
ATOM 723 C CA . LEU A 1 91 ? -4.447 -12.909 3.377 1.00 97.69 91 LEU A CA 1
ATOM 724 C C . LEU A 1 91 ? -3.528 -13.932 2.699 1.00 97.69 91 LEU A C 1
ATOM 726 O O . LEU A 1 91 ? -3.534 -15.122 3.008 1.00 97.69 91 LEU A O 1
ATOM 730 N N . THR A 1 92 ? -2.717 -13.433 1.779 1.00 97.56 92 THR A N 1
ATOM 731 C CA . THR A 1 92 ? -1.657 -14.187 1.099 1.00 97.56 92 THR A CA 1
ATOM 732 C C . THR A 1 92 ? -0.289 -13.749 1.617 1.00 97.56 92 THR A C 1
ATOM 734 O O . THR A 1 92 ? -0.184 -12.733 2.306 1.00 97.56 92 THR A O 1
ATOM 737 N N . GLU A 1 93 ? 0.774 -14.468 1.248 1.00 96.94 93 GLU A N 1
ATOM 738 C CA . GLU A 1 93 ? 2.152 -14.121 1.631 1.00 96.94 93 GLU A CA 1
ATOM 739 C C . GLU A 1 93 ? 2.530 -12.677 1.263 1.00 96.94 93 GLU A C 1
ATOM 741 O O . GLU A 1 93 ? 3.157 -11.981 2.060 1.00 96.94 93 GLU A O 1
ATOM 746 N N . ALA A 1 94 ? 2.046 -12.187 0.118 1.00 95.94 94 ALA A N 1
ATOM 747 C CA . ALA A 1 94 ? 2.263 -10.816 -0.346 1.00 95.94 94 ALA A CA 1
ATOM 748 C C . ALA A 1 94 ? 1.703 -9.742 0.611 1.00 95.94 94 ALA A C 1
ATOM 750 O O . ALA A 1 94 ? 2.133 -8.592 0.579 1.00 95.94 94 ALA A O 1
ATOM 751 N N . HIS A 1 95 ? 0.754 -10.100 1.482 1.00 97.94 95 HIS A N 1
ATOM 752 C CA . HIS A 1 95 ? 0.146 -9.170 2.431 1.00 97.94 95 HIS A CA 1
ATOM 753 C C . HIS A 1 95 ? 0.849 -9.127 3.789 1.00 97.94 95 HIS A C 1
ATOM 755 O O . HIS A 1 95 ? 0.565 -8.216 4.566 1.00 97.94 95 HIS A O 1
ATOM 761 N N . ILE A 1 96 ? 1.734 -10.082 4.104 1.00 97.50 96 ILE A N 1
ATOM 762 C CA . ILE A 1 96 ? 2.307 -10.231 5.452 1.00 97.50 96 ILE A CA 1
ATOM 763 C C . ILE A 1 96 ? 2.999 -8.938 5.889 1.00 97.50 96 ILE A C 1
ATOM 765 O O . ILE A 1 96 ? 2.657 -8.373 6.930 1.00 97.50 96 ILE A O 1
ATOM 769 N N . THR A 1 97 ? 3.914 -8.418 5.068 1.00 97.19 97 THR A N 1
ATOM 770 C CA . THR A 1 97 ? 4.696 -7.231 5.438 1.00 97.19 97 THR A CA 1
ATOM 771 C C . THR A 1 97 ? 3.831 -5.972 5.505 1.00 97.19 97 THR A C 1
ATOM 773 O O . THR A 1 97 ? 4.028 -5.130 6.383 1.00 97.19 97 THR A O 1
ATOM 776 N N . LEU A 1 98 ? 2.810 -5.855 4.648 1.00 97.56 98 LEU A N 1
ATOM 777 C CA . LEU A 1 98 ? 1.834 -4.768 4.727 1.00 97.56 98 LEU A CA 1
ATOM 778 C C . LEU A 1 98 ? 1.011 -4.843 6.013 1.00 97.56 98 LEU A C 1
ATOM 780 O O . LEU A 1 98 ? 0.841 -3.833 6.694 1.00 97.56 98 LEU A O 1
ATOM 784 N N . TYR A 1 99 ? 0.527 -6.026 6.384 1.00 98.06 99 TYR A N 1
ATOM 785 C CA . TYR A 1 99 ? -0.247 -6.203 7.608 1.00 98.06 99 TYR A CA 1
ATOM 786 C C . TYR A 1 99 ? 0.579 -5.831 8.847 1.00 98.06 99 TYR A C 1
ATOM 788 O O . TYR A 1 99 ? 0.115 -5.085 9.715 1.00 98.06 99 TYR A O 1
ATOM 796 N N . GLU A 1 100 ? 1.840 -6.264 8.897 1.00 97.50 100 GLU A N 1
ATOM 797 C CA . GLU A 1 100 ? 2.775 -5.893 9.960 1.00 97.50 100 GLU A CA 1
ATOM 798 C C . GLU A 1 100 ? 2.997 -4.375 10.041 1.00 97.50 100 GLU A C 1
ATOM 800 O O . GLU A 1 100 ? 2.900 -3.788 11.125 1.00 97.50 100 GLU A O 1
ATOM 805 N N . LYS A 1 101 ? 3.260 -3.728 8.898 1.00 96.94 101 LYS A N 1
ATOM 806 C CA . LYS A 1 101 ? 3.582 -2.296 8.819 1.00 96.94 101 LYS A CA 1
ATOM 807 C C . LYS A 1 101 ? 2.384 -1.382 9.080 1.00 96.94 101 LYS A C 1
ATOM 809 O O . LYS A 1 101 ? 2.560 -0.337 9.699 1.00 96.94 101 LYS A O 1
ATOM 814 N N . PHE A 1 102 ? 1.189 -1.736 8.608 1.00 96.81 102 PHE A N 1
ATOM 815 C CA . PHE A 1 102 ? 0.016 -0.855 8.667 1.00 96.81 102 PHE A CA 1
ATOM 816 C C . PHE A 1 102 ? -0.923 -1.154 9.838 1.00 96.81 102 PHE A C 1
ATOM 818 O O . PHE A 1 102 ? -1.513 -0.218 10.382 1.00 96.81 102 PHE A O 1
ATOM 825 N N . VAL A 1 103 ? -1.071 -2.424 10.231 1.00 96.88 103 VAL A N 1
ATOM 826 C CA . VAL A 1 103 ? -2.031 -2.845 11.266 1.00 96.88 103 VAL A CA 1
ATOM 827 C C . VAL A 1 103 ? -1.320 -3.093 12.593 1.00 96.88 103 VAL A C 1
ATOM 829 O O . VAL A 1 103 ? -1.589 -2.395 13.570 1.00 96.88 103 VAL A O 1
ATOM 832 N N . ILE A 1 104 ? -0.360 -4.023 12.629 1.00 96.12 104 ILE A N 1
ATOM 833 C CA . ILE A 1 104 ? 0.305 -4.419 13.883 1.00 96.12 104 ILE A CA 1
ATOM 834 C C . ILE A 1 104 ? 1.110 -3.266 14.493 1.00 96.12 104 ILE A C 1
ATOM 836 O O . ILE A 1 104 ? 1.107 -3.094 15.714 1.00 96.12 104 ILE A O 1
ATOM 840 N N . ALA A 1 105 ? 1.801 -2.468 13.673 1.00 92.75 105 ALA A N 1
ATOM 841 C CA . ALA A 1 105 ? 2.534 -1.298 14.156 1.00 92.75 105 ALA A CA 1
ATOM 842 C C . ALA A 1 105 ? 1.608 -0.293 14.866 1.00 92.75 105 ALA A C 1
ATOM 844 O O . ALA A 1 105 ? 1.890 0.087 16.002 1.00 92.75 105 ALA A O 1
ATOM 845 N N . LYS A 1 106 ? 0.458 0.035 14.258 1.00 91.94 106 LYS A N 1
ATOM 846 C CA . LYS A 1 106 ? -0.533 0.959 14.829 1.00 91.94 106 LYS A CA 1
ATOM 847 C C . LYS A 1 106 ? -1.123 0.436 16.139 1.00 91.94 106 LYS A C 1
ATOM 849 O O . LYS A 1 106 ? -1.218 1.166 17.118 1.00 91.94 106 LYS A O 1
ATOM 854 N N . GLU A 1 107 ? -1.459 -0.851 16.197 1.00 91.25 107 GLU A N 1
ATOM 855 C CA . GLU A 1 107 ? -1.986 -1.470 17.420 1.00 91.25 107 GLU A CA 1
ATOM 856 C C . GLU A 1 107 ? -0.975 -1.479 18.574 1.00 91.25 107 GLU A C 1
ATOM 858 O O . GLU A 1 107 ? -1.363 -1.435 19.743 1.00 91.25 107 GLU A O 1
ATOM 863 N N . LYS A 1 108 ? 0.326 -1.560 18.270 1.00 90.56 108 LYS A N 1
ATOM 864 C CA . LYS A 1 108 ? 1.389 -1.446 19.278 1.00 90.56 108 LYS A CA 1
ATOM 865 C C . LYS A 1 108 ? 1.537 -0.015 19.786 1.00 90.56 108 LYS A C 1
ATOM 867 O O . LYS A 1 108 ? 1.800 0.156 20.972 1.00 90.56 108 LYS A O 1
ATOM 872 N N . GLU A 1 109 ? 1.390 0.983 18.920 1.00 87.69 109 GLU A N 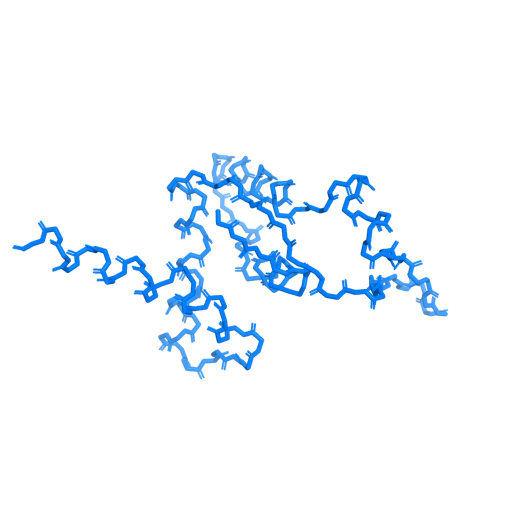1
ATOM 873 C CA . GLU A 1 109 ? 1.396 2.403 19.300 1.00 87.69 109 GLU A CA 1
ATOM 874 C C . GLU A 1 109 ? 0.205 2.724 20.214 1.00 87.69 109 GLU A C 1
ATOM 876 O O . GLU A 1 109 ? 0.404 3.196 21.331 1.00 87.69 109 GLU A O 1
ATOM 881 N N . ASP A 1 110 ? -1.003 2.297 19.835 1.00 88.00 110 ASP A N 1
ATOM 882 C CA . ASP A 1 110 ? -2.235 2.528 20.608 1.00 88.00 110 ASP A CA 1
ATOM 883 C C . ASP A 1 110 ? -2.235 1.868 21.994 1.00 88.00 110 ASP A C 1
ATOM 885 O O . ASP A 1 110 ? -2.961 2.287 22.896 1.00 88.00 110 ASP A O 1
ATOM 889 N N . LYS A 1 111 ? -1.445 0.804 22.172 1.00 82.44 111 LYS A N 1
ATOM 890 C CA . LYS A 1 111 ? -1.254 0.130 23.465 1.00 82.44 111 LYS A CA 1
ATOM 891 C C . LYS A 1 111 ? -0.199 0.795 24.345 1.00 82.44 111 LYS A C 1
ATOM 893 O O . LYS A 1 111 ? -0.188 0.521 25.536 1.00 82.44 111 LYS A O 1
ATOM 898 N N . LYS A 1 112 ? 0.701 1.607 23.783 1.00 76.44 112 LYS A N 1
ATOM 899 C CA . LYS A 1 112 ? 1.709 2.360 24.548 1.00 76.44 112 LYS A CA 1
ATOM 900 C C . LYS A 1 112 ? 1.170 3.687 25.081 1.00 76.44 112 LYS A C 1
ATOM 902 O O . LYS A 1 112 ? 1.728 4.213 26.035 1.00 76.44 112 LYS A O 1
ATOM 907 N N . GLU A 1 113 ? 0.124 4.221 24.457 1.00 66.12 113 GLU A N 1
ATOM 908 C CA . GLU A 1 113 ? -0.532 5.474 24.854 1.00 66.12 113 GLU A CA 1
ATOM 909 C C . GLU A 1 113 ? -1.680 5.278 25.867 1.00 66.12 113 GLU A C 1
ATOM 911 O O . GLU A 1 113 ? -2.278 6.258 26.310 1.00 66.12 113 GLU A O 1
ATOM 916 N N . LYS A 1 114 ? -1.987 4.027 26.240 1.00 55.84 114 LYS A N 1
ATOM 917 C CA . LYS A 1 114 ? -2.983 3.643 27.255 1.00 55.84 114 LYS A CA 1
ATOM 918 C C . LYS A 1 114 ? -2.314 3.198 28.547 1.00 55.84 114 LYS A C 1
ATOM 920 O O . LYS A 1 114 ? -2.898 3.487 29.613 1.00 55.84 114 LYS A O 1
#

pLDDT: mean 93.55, std 6.12, range [55.84, 98.06]

Organism: NCBI:txid412755

Sequence (114 aa):
MKLTVEERIVAIEILPKEGDFLTLKILRELREALGLNEQEKKKFGIKVVSQRNGTADISWEVNGEAEVLLTEDKLELIRLPLRALEGQKILTEAHITLYEKFVIAKEKEDKKEK

Foldseek 3Di:
DKDWLLLLVVLLVLFDPDDPPVSVVLNVVLNVLSDDDPVRCVVFVWDWDQDPVRDTDIDTPHRDMDDGDDDPVSLVSSQVSLVVCVVVVNDDPSCPVVCCVRPVVVVVVVVVVD

Secondary structure (DSSP, 8-state):
-EEEHHHHHHHHHSS-S---HHHHHHHHHHHHHHSPPHHHHHHTT-EEEE-TTS-EEEE-S---EEE----HHHHHHHHHHHHHHHHTT---GGGHHHHIIIIIHHHHHHHH--

Radius of gyration: 15.42 Å; chains: 1; bounding box: 35×28×54 Å